Protein AF-A0A7L3SCR3-F1 (afdb_monomer_lite)

InterPro domains:
  IPR000725 Olfactory receptor [PF13853] (1-107)
  IPR000725 Olfactory receptor [PR00245] (6-18)
  IPR000725 Olfactory receptor [PR00245] (53-69)
  IPR017452 GPCR, rhodopsin-like, 7TM [PS50262] (1-108)
  IPR050516 Olfactory G-protein coupled receptor [PTHR26452] (1-108)

Sequence (108 aa):
VAICKPLHYGTLLGSRACVHMAAAAWGSGFLTALLHTANTFSLPLCQGNAIYQFFCEIPQILKLSCSHSYLREVGLLVLSIYLVFGCFVFIVVSYVQIFRAVLRIPSE

Structure (mmCIF, N/CA/C/O backbone):
data_AF-A0A7L3SCR3-F1
#
_entry.id   AF-A0A7L3SCR3-F1
#
loop_
_atom_site.group_PDB
_atom_site.id
_atom_site.type_symbol
_atom_site.label_atom_id
_atom_site.label_alt_id
_atom_site.label_comp_id
_atom_site.label_asym_id
_atom_site.label_entity_id
_atom_site.label_seq_id
_atom_site.pdbx_PDB_ins_code
_atom_site.Cartn_x
_atom_site.Cartn_y
_atom_site.Cartn_z
_atom_site.occupancy
_atom_site.B_iso_or_equiv
_atom_site.auth_seq_id
_atom_site.auth_comp_id
_atom_site.auth_asym_id
_atom_site.auth_atom_id
_atom_site.pdbx_PDB_model_num
ATOM 1 N N . VAL A 1 1 ? -8.451 -2.298 14.568 1.00 72.44 1 VAL A N 1
ATOM 2 C CA . VAL A 1 1 ? -7.989 -3.091 15.741 1.00 72.44 1 VAL A CA 1
ATOM 3 C C . VAL A 1 1 ? -8.248 -2.369 17.059 1.00 72.44 1 VAL A C 1
ATOM 5 O O . VAL A 1 1 ? -8.976 -2.934 17.861 1.00 72.44 1 VAL A O 1
ATOM 8 N N . ALA A 1 2 ? -7.748 -1.140 17.261 1.00 73.31 2 ALA A N 1
ATOM 9 C CA . ALA A 1 2 ? -7.943 -0.373 18.505 1.00 73.31 2 ALA A CA 1
ATOM 10 C C . ALA A 1 2 ? -9.409 -0.282 18.962 1.00 73.31 2 ALA A C 1
ATOM 12 O O . ALA A 1 2 ? -9.727 -0.634 20.090 1.00 73.31 2 ALA A O 1
ATOM 13 N N . ILE A 1 3 ? -10.306 0.112 18.054 1.00 68.12 3 ILE A N 1
ATOM 14 C CA . ILE A 1 3 ? -11.730 0.312 18.364 1.00 68.12 3 ILE A CA 1
ATOM 15 C C . ILE A 1 3 ? -12.489 -1.023 18.437 1.00 68.12 3 ILE A C 1
ATOM 17 O O . ILE A 1 3 ? -13.323 -1.223 19.310 1.00 68.12 3 ILE A O 1
ATOM 21 N N . CYS A 1 4 ? -12.179 -1.974 17.549 1.00 66.19 4 CYS A N 1
ATOM 22 C CA . CYS A 1 4 ? -12.914 -3.242 17.475 1.00 66.19 4 CYS A CA 1
ATOM 23 C C . CYS A 1 4 ? -12.568 -4.233 18.604 1.00 66.19 4 CYS A C 1
ATOM 25 O O . CYS A 1 4 ? -13.374 -5.115 18.889 1.00 66.19 4 CYS A O 1
ATOM 27 N N . LYS A 1 5 ? -11.364 -4.149 19.199 1.00 67.69 5 LYS A N 1
ATOM 28 C CA . LYS A 1 5 ? -10.895 -5.024 20.294 1.00 67.69 5 LYS A CA 1
ATOM 29 C C . LYS A 1 5 ? -9.976 -4.269 21.278 1.00 67.69 5 LYS A C 1
ATOM 31 O O . LYS A 1 5 ? -8.780 -4.565 21.328 1.00 67.69 5 LYS A O 1
ATOM 36 N N . PRO A 1 6 ? -10.506 -3.335 22.086 1.00 64.25 6 PRO A N 1
ATOM 37 C CA . PRO A 1 6 ? -9.697 -2.475 22.955 1.00 64.25 6 PRO A CA 1
ATOM 38 C C . PRO A 1 6 ? -8.896 -3.254 24.012 1.00 64.25 6 PRO A C 1
ATOM 40 O O . PRO A 1 6 ? -7.708 -2.995 24.174 1.00 64.25 6 PRO A O 1
ATOM 43 N N . LEU A 1 7 ? -9.478 -4.282 24.653 1.00 62.88 7 LEU A N 1
ATOM 44 C CA . LEU A 1 7 ? -8.775 -5.088 25.673 1.00 62.88 7 LEU A CA 1
ATOM 45 C C . LEU A 1 7 ? -7.575 -5.885 25.133 1.00 62.88 7 LEU A C 1
ATOM 47 O O . LEU A 1 7 ? -6.651 -6.188 25.877 1.00 62.88 7 LEU A O 1
ATOM 51 N N . HIS A 1 8 ? -7.599 -6.260 23.855 1.00 69.94 8 HIS A N 1
ATOM 52 C CA . HIS A 1 8 ? -6.539 -7.048 23.214 1.00 69.94 8 HIS A CA 1
ATOM 53 C C . HIS A 1 8 ? -5.659 -6.193 22.292 1.00 69.94 8 HIS A C 1
ATOM 55 O O . HIS A 1 8 ? -4.806 -6.713 21.577 1.00 69.94 8 HIS A O 1
ATOM 61 N N . TYR A 1 9 ? -5.848 -4.873 22.285 1.00 65.12 9 TYR A N 1
ATOM 62 C CA . TYR A 1 9 ? -5.076 -3.973 21.439 1.00 65.12 9 TYR A CA 1
ATOM 63 C C . TYR A 1 9 ? -3.582 -4.023 21.769 1.00 65.12 9 TYR A C 1
ATOM 65 O O . TYR A 1 9 ? -2.771 -4.107 20.855 1.00 65.12 9 TYR A O 1
ATOM 73 N N . GLY A 1 10 ? -3.222 -4.057 23.057 1.00 61.59 10 GLY A N 1
ATOM 74 C CA . GLY A 1 10 ? -1.822 -4.136 23.490 1.00 61.59 10 GLY A CA 1
ATOM 75 C C . GLY A 1 10 ? -1.125 -5.449 23.116 1.00 61.59 10 GLY A C 1
ATOM 76 O O . GLY A 1 10 ? 0.083 -5.460 22.904 1.00 61.59 10 GLY A O 1
ATOM 77 N N . THR A 1 11 ? -1.874 -6.548 22.981 1.00 66.50 11 THR A N 1
ATOM 78 C CA . THR A 1 11 ? -1.336 -7.853 22.568 1.00 66.50 11 THR A CA 1
ATOM 79 C C . THR A 1 11 ? -1.335 -8.043 21.050 1.00 66.50 11 THR A C 1
ATOM 81 O O . THR A 1 11 ? -0.399 -8.639 20.523 1.00 66.50 11 THR A O 1
ATOM 84 N N . LEU A 1 12 ? -2.327 -7.509 20.323 1.00 63.31 12 LEU A N 1
ATOM 85 C CA . LEU A 1 12 ? -2.357 -7.545 18.852 1.00 63.31 12 LEU A CA 1
ATOM 86 C C . LEU A 1 12 ? -1.448 -6.497 18.199 1.00 63.31 12 LEU A C 1
ATOM 88 O O . LEU A 1 12 ? -0.856 -6.773 17.158 1.00 63.31 12 LEU A O 1
ATOM 92 N N . LEU A 1 13 ? -1.342 -5.302 18.780 1.00 64.81 13 LEU A N 1
ATOM 93 C CA . LEU A 1 13 ? -0.515 -4.209 18.274 1.00 64.81 13 LEU A CA 1
ATOM 94 C C . LEU A 1 13 ? 0.801 -4.106 19.055 1.00 64.81 13 LEU A C 1
ATOM 96 O O . LEU A 1 13 ? 1.155 -3.066 19.604 1.00 64.81 13 LEU A O 1
ATOM 100 N N . GLY A 1 14 ? 1.533 -5.218 19.111 1.00 77.25 14 GLY A N 1
ATOM 101 C CA . GLY A 1 14 ? 2.875 -5.240 19.685 1.00 77.25 14 GLY A CA 1
ATOM 102 C C . GLY A 1 14 ? 3.903 -4.512 18.807 1.00 77.25 14 GLY A C 1
ATOM 103 O O . GLY A 1 14 ? 3.712 -4.349 17.600 1.00 77.25 14 GLY A O 1
ATOM 104 N N . SER A 1 15 ? 5.049 -4.150 19.395 1.00 73.94 15 SER A N 1
ATOM 105 C CA . SER A 1 15 ? 6.170 -3.490 18.696 1.00 73.94 15 SER A CA 1
ATOM 106 C C . SER A 1 15 ? 6.574 -4.209 17.396 1.00 73.94 15 SER A C 1
ATOM 108 O O . SER A 1 15 ? 6.746 -3.571 16.360 1.00 73.94 15 SER A O 1
ATOM 110 N N . ARG A 1 16 ? 6.592 -5.552 17.391 1.00 77.75 16 ARG A N 1
ATOM 111 C CA . ARG A 1 16 ? 6.876 -6.343 16.177 1.00 77.75 16 ARG A CA 1
ATOM 112 C C . ARG A 1 16 ? 5.853 -6.127 15.066 1.00 77.75 16 ARG A C 1
ATOM 114 O O . ARG A 1 16 ? 6.248 -5.970 13.919 1.00 77.75 16 ARG A O 1
ATOM 121 N N . ALA A 1 17 ? 4.558 -6.097 15.385 1.00 77.12 17 ALA A N 1
ATOM 122 C CA . ALA A 1 17 ? 3.518 -5.862 14.385 1.00 77.12 17 ALA A CA 1
ATOM 123 C C . ALA A 1 17 ? 3.666 -4.467 13.756 1.00 77.12 17 ALA A C 1
ATOM 125 O O . ALA A 1 17 ? 3.538 -4.324 12.543 1.00 77.12 17 ALA A O 1
ATOM 126 N N . CYS A 1 18 ? 4.018 -3.459 14.562 1.00 78.12 18 CYS A N 1
ATOM 127 C CA . CYS A 1 18 ? 4.301 -2.106 14.081 1.00 78.12 18 CYS A CA 1
ATOM 128 C C . CYS A 1 18 ? 5.509 -2.076 13.129 1.00 78.12 18 CYS A C 1
ATOM 130 O O . CYS A 1 18 ? 5.410 -1.547 12.023 1.00 78.12 18 CYS A O 1
ATOM 132 N N . VAL A 1 19 ? 6.614 -2.727 13.510 1.00 84.06 19 VAL A N 1
ATOM 133 C CA . VAL A 1 19 ? 7.816 -2.838 12.667 1.00 84.06 19 VAL A CA 1
ATOM 134 C C . VAL A 1 19 ? 7.517 -3.571 11.359 1.00 84.06 19 VAL A C 1
ATOM 136 O O . VAL A 1 19 ? 7.945 -3.116 10.305 1.00 84.06 19 VAL A O 1
ATOM 139 N N . HIS A 1 20 ? 6.744 -4.660 11.389 1.00 79.19 20 HIS A N 1
ATOM 140 C CA . HIS A 1 20 ? 6.363 -5.384 10.173 1.00 79.19 20 HIS A CA 1
ATOM 141 C C . HIS A 1 20 ? 5.492 -4.543 9.234 1.00 79.19 20 HIS A C 1
ATOM 143 O O . HIS A 1 20 ? 5.738 -4.534 8.030 1.00 79.19 20 HIS A O 1
ATOM 149 N N . MET A 1 21 ? 4.509 -3.811 9.766 1.00 81.69 21 MET A N 1
ATOM 150 C CA . MET A 1 21 ? 3.675 -2.917 8.957 1.00 81.69 21 MET A CA 1
ATOM 151 C C . MET A 1 21 ? 4.495 -1.774 8.352 1.00 81.69 21 MET A C 1
ATOM 153 O O . MET A 1 21 ? 4.347 -1.479 7.168 1.00 81.69 21 MET A O 1
ATOM 157 N N . ALA A 1 22 ? 5.395 -1.173 9.135 1.00 85.38 22 ALA A N 1
ATOM 158 C CA . ALA A 1 22 ? 6.304 -0.144 8.645 1.00 85.38 22 ALA A CA 1
ATOM 159 C C . ALA A 1 22 ? 7.225 -0.702 7.550 1.00 85.38 22 ALA A C 1
ATOM 161 O O . ALA A 1 22 ? 7.309 -0.123 6.472 1.00 85.38 22 ALA A O 1
ATOM 162 N N . ALA A 1 23 ? 7.846 -1.862 7.771 1.00 88.00 23 ALA A N 1
ATOM 163 C CA . ALA A 1 23 ? 8.703 -2.506 6.781 1.00 88.00 23 ALA A CA 1
ATOM 164 C C . ALA A 1 23 ? 7.948 -2.827 5.479 1.00 88.00 23 ALA A C 1
ATOM 166 O O . ALA A 1 23 ? 8.478 -2.592 4.396 1.00 88.00 23 ALA A O 1
ATOM 167 N N . ALA A 1 24 ? 6.701 -3.301 5.563 1.00 83.06 24 ALA A N 1
ATOM 168 C CA . ALA A 1 24 ? 5.869 -3.558 4.389 1.00 83.06 24 ALA A CA 1
ATOM 169 C C . ALA A 1 24 ? 5.521 -2.266 3.624 1.00 83.06 24 ALA A C 1
ATOM 171 O O . ALA A 1 24 ? 5.604 -2.236 2.394 1.00 83.06 24 ALA A O 1
ATOM 172 N N . ALA A 1 25 ? 5.179 -1.184 4.332 1.00 85.81 25 ALA A N 1
ATOM 173 C CA . ALA A 1 25 ? 4.883 0.115 3.726 1.00 85.81 25 ALA A CA 1
ATOM 174 C C . ALA A 1 25 ? 6.118 0.727 3.044 1.00 85.81 25 ALA A C 1
ATOM 176 O O . ALA A 1 25 ? 6.057 1.157 1.893 1.00 85.81 25 ALA A O 1
ATOM 177 N N . TRP A 1 26 ? 7.266 0.702 3.722 1.00 91.12 26 TRP A N 1
ATOM 178 C CA . TRP A 1 26 ? 8.526 1.193 3.168 1.00 91.12 26 TRP A CA 1
ATOM 179 C C . TRP A 1 26 ? 9.004 0.340 1.989 1.00 91.12 26 TRP A C 1
ATOM 181 O O . TRP A 1 26 ? 9.388 0.884 0.957 1.00 91.12 26 TRP A O 1
ATOM 191 N N . GLY A 1 27 ? 8.931 -0.989 2.107 1.00 87.38 27 GLY A N 1
ATOM 192 C CA . GLY A 1 27 ? 9.337 -1.915 1.050 1.00 87.38 27 GLY A CA 1
ATOM 193 C C . GLY A 1 27 ? 8.487 -1.781 -0.215 1.00 87.38 27 GLY A C 1
ATOM 194 O O . GLY A 1 27 ? 9.032 -1.725 -1.316 1.00 87.38 27 GLY A O 1
ATOM 195 N N . SER A 1 28 ? 7.164 -1.663 -0.071 1.00 82.81 28 SER A N 1
ATOM 196 C CA . SER A 1 28 ? 6.257 -1.452 -1.210 1.00 82.81 28 SER A CA 1
ATOM 197 C C . SER A 1 28 ? 6.474 -0.096 -1.891 1.00 82.81 28 SER A C 1
ATOM 199 O O . SER A 1 28 ? 6.517 -0.033 -3.123 1.00 82.81 28 SER A O 1
ATOM 201 N N . GLY A 1 29 ? 6.693 0.973 -1.119 1.00 84.38 29 GLY A N 1
ATOM 202 C CA . GLY A 1 29 ? 7.031 2.295 -1.655 1.00 84.38 29 GLY A CA 1
ATOM 203 C C . GLY A 1 29 ? 8.368 2.304 -2.401 1.00 84.38 29 GLY A C 1
ATOM 204 O O . GLY A 1 29 ? 8.440 2.777 -3.536 1.00 84.38 29 GLY A O 1
ATOM 205 N N . PHE A 1 30 ? 9.407 1.713 -1.807 1.00 85.50 30 PHE A N 1
ATOM 206 C CA . PHE A 1 30 ? 10.724 1.594 -2.431 1.00 85.50 30 PHE A CA 1
ATOM 207 C C . PHE A 1 30 ? 10.665 0.798 -3.737 1.00 85.50 30 PHE A C 1
ATOM 209 O O . PHE A 1 30 ? 11.170 1.263 -4.756 1.00 85.50 30 PHE A O 1
ATOM 216 N N . LEU A 1 31 ? 9.992 -0.359 -3.737 1.00 81.19 31 LEU A N 1
ATOM 217 C CA . LEU A 1 31 ? 9.828 -1.179 -4.937 1.00 81.19 31 LEU A CA 1
ATOM 218 C C . LEU A 1 31 ? 9.109 -0.406 -6.049 1.00 81.19 31 LEU A C 1
ATOM 220 O O . LEU A 1 31 ? 9.557 -0.428 -7.192 1.00 81.19 31 LEU A O 1
ATOM 224 N N . THR A 1 32 ? 8.042 0.322 -5.710 1.00 82.50 32 THR A N 1
ATOM 225 C CA . THR A 1 32 ? 7.290 1.149 -6.667 1.00 82.50 32 THR A CA 1
ATOM 226 C C . THR A 1 32 ? 8.166 2.251 -7.267 1.00 82.50 32 THR A C 1
ATOM 228 O O . THR A 1 32 ? 8.189 2.427 -8.486 1.00 82.50 32 THR A O 1
ATOM 231 N N . ALA A 1 33 ? 8.944 2.954 -6.440 1.00 83.12 33 ALA A N 1
ATOM 232 C CA . ALA A 1 33 ? 9.855 4.003 -6.895 1.00 83.12 33 ALA A CA 1
ATOM 233 C C . ALA A 1 33 ? 10.973 3.454 -7.794 1.00 83.12 33 ALA A C 1
ATOM 235 O O . ALA A 1 33 ? 11.287 4.044 -8.829 1.00 83.12 33 ALA A O 1
ATOM 236 N N . LEU A 1 34 ? 11.551 2.307 -7.431 1.00 80.50 34 LEU A N 1
ATOM 237 C CA . LEU A 1 34 ? 12.624 1.659 -8.184 1.00 80.50 34 LEU A CA 1
ATOM 238 C C . LEU A 1 34 ? 12.113 1.163 -9.538 1.00 80.50 34 LEU A C 1
ATOM 240 O O . LEU A 1 34 ? 12.744 1.396 -10.569 1.00 80.50 34 LEU A O 1
ATOM 244 N N . LEU A 1 35 ? 10.922 0.563 -9.547 1.00 76.94 35 LEU A N 1
ATOM 245 C CA . LEU A 1 35 ? 10.231 0.142 -10.756 1.00 76.94 35 LEU A CA 1
ATOM 246 C C . LEU A 1 35 ? 9.946 1.316 -11.699 1.00 76.94 35 LEU A C 1
ATOM 248 O O . LEU A 1 35 ? 10.250 1.199 -12.890 1.00 76.94 35 LEU A O 1
ATOM 252 N N . HIS A 1 36 ? 9.415 2.428 -11.175 1.00 76.88 36 HIS A N 1
ATOM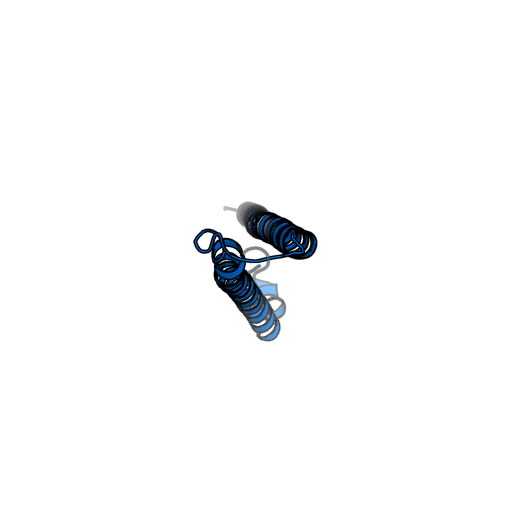 253 C CA . HIS A 1 36 ? 9.116 3.635 -11.948 1.00 76.88 36 HIS A CA 1
ATOM 254 C C . HIS A 1 36 ? 10.395 4.280 -12.496 1.00 76.88 36 HIS A C 1
ATOM 256 O O . HIS A 1 36 ? 10.499 4.519 -13.694 1.00 76.88 36 HIS A O 1
ATOM 262 N N . THR A 1 37 ? 11.409 4.466 -11.647 1.00 76.25 37 THR A N 1
ATOM 263 C CA . THR A 1 37 ? 12.710 5.041 -12.023 1.00 76.25 37 THR A CA 1
ATOM 264 C C . THR A 1 37 ? 13.377 4.209 -13.110 1.00 76.25 37 THR A C 1
ATOM 266 O O . THR A 1 37 ? 13.705 4.722 -14.176 1.00 76.25 37 THR A O 1
ATOM 269 N N . ALA A 1 38 ? 13.507 2.898 -12.904 1.00 74.44 38 ALA A N 1
ATOM 270 C CA . ALA A 1 38 ? 14.110 2.037 -13.907 1.00 74.44 38 ALA A CA 1
ATOM 271 C C . ALA A 1 38 ? 13.275 1.978 -15.201 1.00 74.44 38 ALA A C 1
ATOM 273 O O . ALA A 1 38 ? 13.847 1.701 -16.250 1.00 74.44 38 ALA A O 1
ATOM 274 N N . ASN A 1 39 ? 11.962 2.241 -15.169 1.00 67.62 39 ASN A N 1
ATOM 275 C CA . ASN A 1 39 ? 11.143 2.329 -16.381 1.00 67.62 39 ASN A CA 1
ATOM 276 C C . ASN A 1 39 ? 11.436 3.633 -17.137 1.00 67.62 39 ASN A C 1
ATOM 278 O O . ASN A 1 39 ? 11.740 3.598 -18.326 1.00 67.62 39 ASN A O 1
ATOM 282 N N . THR A 1 40 ? 11.459 4.764 -16.426 1.00 69.50 40 THR A N 1
ATOM 283 C CA . THR A 1 40 ? 11.805 6.084 -16.971 1.00 69.50 40 THR A CA 1
ATOM 284 C C . THR A 1 40 ? 13.221 6.138 -17.534 1.00 69.50 40 THR A C 1
ATOM 286 O O . THR A 1 40 ? 13.420 6.812 -18.530 1.00 69.50 40 THR A O 1
ATOM 289 N N . PHE A 1 41 ? 14.194 5.427 -16.956 1.00 66.38 41 PHE A N 1
ATOM 290 C CA . PHE A 1 41 ? 15.550 5.339 -17.514 1.00 66.38 41 PHE A CA 1
ATOM 291 C C . PHE A 1 41 ? 15.676 4.317 -18.656 1.00 66.38 41 PHE A C 1
ATOM 293 O O . PHE A 1 41 ? 16.556 4.471 -19.493 1.00 66.38 41 PHE A O 1
ATOM 300 N N . SER A 1 42 ? 14.796 3.310 -18.745 1.00 63.19 42 SER A N 1
ATOM 301 C CA . SER A 1 42 ? 14.809 2.325 -19.847 1.00 63.19 42 SER A CA 1
ATOM 302 C C . SER A 1 42 ? 14.087 2.822 -21.112 1.00 63.19 42 SER A C 1
ATOM 304 O O . SER A 1 42 ? 14.494 2.488 -22.223 1.00 63.19 42 SER A O 1
ATOM 306 N N . LEU A 1 43 ? 13.040 3.643 -20.967 1.00 58.75 43 LEU A N 1
ATOM 307 C CA . LEU A 1 43 ? 12.308 4.280 -22.075 1.00 58.75 43 LEU A CA 1
ATOM 308 C C . LEU A 1 43 ? 13.171 5.155 -23.021 1.00 58.75 43 LEU A C 1
ATOM 310 O O . LEU A 1 43 ? 13.034 4.998 -24.237 1.00 58.75 43 LEU A O 1
ATOM 314 N N . PRO A 1 44 ? 14.070 6.043 -22.545 1.00 56.00 44 PRO A N 1
ATOM 315 C CA . PRO A 1 44 ? 14.897 6.885 -23.407 1.00 56.00 44 PRO A CA 1
ATOM 316 C C . PRO A 1 44 ? 15.913 6.078 -24.219 1.00 56.00 44 PRO A C 1
ATOM 318 O O . PRO A 1 44 ? 16.281 6.516 -25.304 1.00 56.00 44 PRO A O 1
ATOM 321 N N . LEU A 1 45 ? 16.305 4.872 -23.777 1.00 55.00 45 LEU A N 1
ATOM 322 C CA . LEU A 1 45 ? 17.103 3.964 -24.613 1.00 55.00 45 LEU A CA 1
ATOM 323 C C . LEU A 1 45 ? 16.309 3.424 -25.817 1.00 55.00 45 LEU A C 1
ATOM 325 O O . LEU A 1 45 ? 16.906 3.140 -26.850 1.00 55.00 45 LEU A O 1
ATOM 329 N N . CYS A 1 46 ? 14.978 3.309 -25.721 1.00 56.50 46 CYS A N 1
ATOM 330 C CA . CYS A 1 46 ? 14.128 2.888 -26.844 1.00 56.50 46 CYS A CA 1
ATOM 331 C C . CYS A 1 46 ? 13.748 4.056 -27.774 1.00 56.50 46 CYS A C 1
ATOM 333 O O . CYS A 1 46 ? 13.631 3.856 -28.980 1.00 56.50 46 CYS A O 1
ATOM 335 N N . GLN A 1 47 ? 13.582 5.275 -27.242 1.00 53.09 47 GLN A N 1
ATOM 336 C CA . GLN A 1 47 ? 13.326 6.484 -28.044 1.00 53.09 47 GLN A CA 1
ATOM 337 C C . GLN A 1 47 ? 14.596 7.144 -28.615 1.00 53.09 47 GLN A C 1
ATOM 339 O O . GLN A 1 47 ? 14.499 7.963 -29.528 1.00 53.09 47 GLN A O 1
ATOM 344 N N . GLY A 1 48 ? 15.784 6.769 -28.135 1.00 49.53 48 GLY A N 1
ATOM 345 C CA . GLY A 1 48 ? 17.070 7.355 -28.527 1.00 49.53 48 GLY A CA 1
ATOM 346 C C . GLY A 1 48 ? 17.546 7.078 -29.959 1.00 49.53 48 GLY A C 1
ATOM 347 O O . GLY A 1 48 ? 18.560 7.639 -30.354 1.00 49.53 48 GLY A O 1
ATOM 348 N N . ASN A 1 49 ? 16.830 6.279 -30.761 1.00 48.41 49 ASN A N 1
ATOM 349 C CA . ASN A 1 49 ? 17.250 5.922 -32.126 1.00 48.41 49 ASN A CA 1
ATOM 350 C C . ASN A 1 49 ? 16.347 6.455 -33.255 1.00 48.41 49 ASN A C 1
ATOM 352 O O . ASN A 1 49 ? 16.480 6.026 -34.397 1.00 48.41 49 ASN A O 1
ATOM 356 N N . ALA A 1 50 ? 15.463 7.422 -32.985 1.00 49.94 50 ALA A N 1
ATOM 357 C CA . ALA A 1 50 ? 14.654 8.058 -34.035 1.00 49.94 50 ALA A CA 1
ATOM 358 C C . ALA A 1 50 ? 15.335 9.266 -34.722 1.00 49.94 50 ALA A C 1
ATOM 360 O O . ALA A 1 50 ? 14.727 9.876 -35.598 1.00 49.94 50 ALA A O 1
ATOM 361 N N . ILE A 1 51 ? 16.577 9.621 -34.350 1.00 51.34 51 ILE A N 1
ATOM 362 C CA . ILE A 1 51 ? 17.303 10.784 -34.913 1.00 51.34 51 ILE A CA 1
ATOM 363 C C . ILE A 1 51 ? 18.580 10.415 -35.696 1.00 51.34 51 ILE A C 1
ATOM 365 O O . ILE A 1 51 ? 19.196 11.291 -36.289 1.00 51.34 51 ILE A O 1
ATOM 369 N N . TYR A 1 52 ? 18.956 9.138 -35.831 1.00 42.81 52 TYR A N 1
ATOM 370 C CA . TYR A 1 52 ? 20.029 8.754 -36.763 1.00 42.81 52 TYR A CA 1
ATOM 371 C C . TYR A 1 52 ? 19.587 7.637 -37.702 1.00 42.81 52 TYR A C 1
ATOM 373 O O . TYR A 1 52 ? 19.759 6.447 -37.475 1.00 42.81 52 TYR A O 1
ATOM 381 N N . GLN A 1 53 ? 19.024 8.102 -38.808 1.00 47.16 53 GLN A N 1
ATOM 382 C CA . GLN A 1 53 ? 18.693 7.425 -40.055 1.00 47.16 53 GLN A CA 1
ATOM 383 C C . GLN A 1 53 ? 19.916 6.805 -40.775 1.00 47.16 53 GLN A C 1
ATOM 385 O O . GLN A 1 53 ? 19.978 6.806 -41.999 1.00 47.16 53 GLN A O 1
ATOM 390 N N . PHE A 1 54 ? 20.919 6.293 -40.063 1.00 45.25 54 PHE A N 1
ATOM 391 C CA . PHE A 1 54 ? 22.167 5.852 -40.680 1.00 45.25 54 PHE A CA 1
ATOM 392 C C . PHE A 1 54 ? 22.693 4.583 -40.004 1.00 45.25 54 PHE A C 1
ATOM 394 O O . PHE A 1 54 ? 23.089 4.624 -38.847 1.00 45.25 54 PHE A O 1
ATOM 401 N N . PHE A 1 55 ? 22.763 3.506 -40.797 1.00 39.34 55 PHE A N 1
ATOM 402 C CA . PHE A 1 55 ? 23.422 2.216 -40.531 1.00 39.34 55 PHE A CA 1
ATOM 403 C C . PHE A 1 55 ? 22.704 1.290 -39.543 1.00 39.34 55 PHE A C 1
ATOM 405 O O . PHE A 1 55 ? 22.280 1.703 -38.479 1.00 39.34 55 PHE A O 1
ATOM 412 N N . CYS A 1 56 ? 22.593 -0.018 -39.728 1.00 41.16 56 CYS A N 1
ATOM 413 C CA . CYS A 1 56 ? 22.803 -1.001 -40.793 1.00 41.16 56 CYS A CA 1
ATOM 414 C C . CYS A 1 56 ? 22.372 -2.308 -40.089 1.00 41.16 56 CYS A C 1
ATOM 416 O O . CYS A 1 56 ? 22.737 -2.475 -38.934 1.00 41.16 56 CYS A O 1
ATOM 418 N N . GLU A 1 57 ? 21.597 -3.188 -40.727 1.00 46.00 57 GLU A N 1
ATOM 419 C CA . GLU A 1 57 ? 21.350 -4.584 -40.295 1.00 46.00 57 GLU A CA 1
ATOM 420 C C . GLU A 1 57 ? 20.860 -4.888 -38.844 1.00 46.00 57 GLU A C 1
ATOM 422 O O . GLU A 1 57 ? 21.534 -4.687 -37.843 1.00 46.00 57 GLU A O 1
ATOM 427 N N . ILE A 1 58 ? 19.706 -5.580 -38.773 1.00 51.16 58 ILE A N 1
ATOM 428 C CA . ILE A 1 58 ? 19.108 -6.317 -37.626 1.00 51.16 58 ILE A CA 1
ATOM 429 C C . ILE A 1 58 ? 18.105 -5.524 -36.737 1.00 51.16 58 ILE A C 1
ATOM 431 O O . ILE A 1 58 ? 18.411 -5.118 -35.617 1.00 51.16 58 ILE A O 1
ATOM 435 N N . PRO A 1 59 ? 16.824 -5.402 -37.158 1.00 51.72 59 PRO A N 1
ATOM 436 C CA . PRO A 1 59 ? 15.757 -4.737 -36.392 1.00 51.72 59 PRO A CA 1
ATOM 437 C C . PRO A 1 59 ? 14.986 -5.659 -35.419 1.00 51.72 59 PRO A C 1
ATOM 439 O O . PRO A 1 59 ? 14.026 -5.225 -34.779 1.00 51.72 59 PRO A O 1
ATOM 442 N N . GLN A 1 60 ? 15.338 -6.944 -35.312 1.00 49.81 60 GLN A N 1
ATOM 443 C CA . GLN A 1 60 ? 14.520 -7.927 -34.580 1.00 49.81 60 GLN A CA 1
ATOM 444 C C . GLN A 1 60 ? 14.694 -7.854 -33.053 1.00 49.81 60 GLN A C 1
ATOM 446 O O . GLN A 1 60 ? 13.732 -8.058 -32.315 1.00 49.81 60 GLN A O 1
ATOM 451 N N . ILE A 1 61 ? 15.885 -7.493 -32.569 1.00 51.28 61 ILE A N 1
ATOM 452 C CA . ILE A 1 61 ? 16.214 -7.511 -31.134 1.00 51.28 61 ILE A CA 1
ATOM 453 C C . ILE A 1 61 ? 15.621 -6.287 -30.408 1.00 51.28 61 ILE A C 1
ATOM 455 O O . ILE A 1 61 ? 15.123 -6.402 -29.291 1.00 51.28 61 ILE A O 1
ATOM 459 N N . LEU A 1 62 ? 15.570 -5.123 -31.072 1.00 50.59 62 LEU A N 1
ATOM 460 C CA . LEU A 1 62 ? 15.020 -3.883 -30.503 1.00 50.59 62 LEU A CA 1
ATOM 461 C C . LEU A 1 62 ? 13.487 -3.931 -30.349 1.00 50.59 62 LEU A C 1
ATOM 463 O O . LEU A 1 62 ? 12.951 -3.463 -29.346 1.00 50.59 62 LEU A O 1
ATOM 467 N N . LYS A 1 63 ? 12.773 -4.567 -31.294 1.00 51.72 63 LYS A N 1
ATOM 468 C CA . LYS A 1 63 ? 11.327 -4.837 -31.170 1.00 51.72 63 LYS A CA 1
ATOM 469 C C . LYS A 1 63 ? 11.011 -5.767 -29.994 1.00 51.72 63 LYS A C 1
ATOM 471 O O . LYS A 1 63 ? 10.012 -5.550 -29.311 1.00 51.72 63 LYS A O 1
ATOM 476 N N . LEU A 1 64 ? 11.861 -6.765 -29.741 1.00 53.31 64 LEU A N 1
ATOM 477 C CA . LEU A 1 64 ? 11.709 -7.680 -28.608 1.00 53.31 64 LEU A CA 1
ATOM 478 C C . LEU A 1 64 ? 11.879 -6.935 -27.272 1.00 53.31 64 LEU A C 1
ATOM 480 O O . LEU A 1 64 ? 11.025 -7.064 -26.392 1.00 53.31 64 LEU A O 1
ATOM 484 N N . SER A 1 65 ? 12.898 -6.070 -27.169 1.00 53.38 65 SER A N 1
ATOM 485 C CA . SER A 1 65 ? 13.121 -5.185 -26.013 1.00 53.38 65 SER A CA 1
ATOM 486 C C . SER A 1 65 ? 11.976 -4.189 -25.787 1.00 53.38 65 SER A C 1
ATOM 488 O O . SER A 1 65 ? 11.546 -4.011 -24.650 1.00 53.38 65 SER A O 1
ATOM 490 N N . CYS A 1 66 ? 11.405 -3.601 -26.845 1.00 61.06 66 CYS A N 1
ATOM 491 C CA . CYS A 1 66 ? 10.217 -2.743 -26.730 1.00 61.06 66 CYS A CA 1
ATOM 492 C C . CYS A 1 66 ? 8.963 -3.521 -26.289 1.00 61.06 66 CYS A C 1
ATOM 494 O O . CYS A 1 66 ? 8.159 -2.991 -25.524 1.00 61.06 66 CYS A O 1
ATOM 496 N N . SER A 1 67 ? 8.802 -4.783 -26.710 1.00 60.12 67 SER A N 1
ATOM 497 C CA . SER A 1 67 ? 7.704 -5.631 -26.221 1.00 60.12 67 SER A CA 1
ATOM 498 C C . SER A 1 67 ? 7.854 -5.966 -24.730 1.00 60.12 67 SER A C 1
ATOM 500 O O . SER A 1 67 ? 6.867 -5.954 -23.997 1.00 60.12 67 SER A O 1
ATOM 502 N N . HIS A 1 68 ? 9.087 -6.167 -24.247 1.00 63.94 68 HIS A N 1
ATOM 503 C CA . HIS A 1 68 ? 9.366 -6.331 -22.819 1.00 63.94 68 HIS A CA 1
ATOM 504 C C . HIS A 1 68 ? 9.067 -5.056 -22.019 1.00 63.94 68 HIS A C 1
ATOM 506 O O . HIS A 1 68 ? 8.533 -5.152 -20.914 1.00 63.94 68 HIS A O 1
ATOM 512 N N . SER A 1 69 ? 9.334 -3.872 -22.580 1.00 65.19 69 SER A N 1
ATOM 513 C CA . SER A 1 69 ? 8.933 -2.591 -21.983 1.00 65.19 69 SER A CA 1
ATOM 514 C C . SER A 1 69 ? 7.412 -2.444 -21.896 1.00 65.19 69 SER A C 1
ATOM 516 O O . SER A 1 69 ? 6.911 -2.043 -20.852 1.00 65.19 69 SER A O 1
ATOM 518 N N . TYR A 1 70 ? 6.668 -2.845 -22.933 1.00 67.19 70 TYR A N 1
ATOM 519 C CA . TYR A 1 70 ? 5.201 -2.847 -22.905 1.00 67.19 70 TYR A CA 1
ATOM 520 C C . TYR A 1 70 ? 4.642 -3.805 -21.841 1.00 67.19 70 TYR A C 1
ATOM 522 O O . TYR A 1 70 ? 3.791 -3.418 -21.043 1.00 67.19 70 TYR A O 1
ATOM 530 N N . LEU A 1 71 ? 5.164 -5.036 -21.761 1.00 69.44 71 LEU A N 1
ATOM 531 C CA . LEU A 1 71 ? 4.786 -5.987 -20.707 1.00 69.44 71 LEU A CA 1
ATOM 532 C C . LEU A 1 71 ? 5.093 -5.443 -19.306 1.00 69.44 71 LEU A C 1
ATOM 534 O O . LEU A 1 71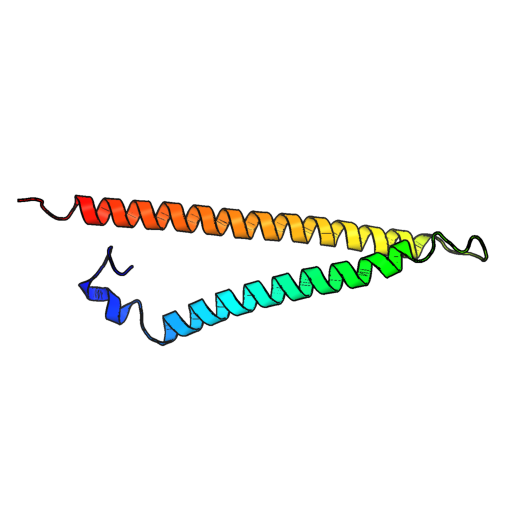 ? 4.314 -5.648 -18.375 1.00 69.44 71 LEU A O 1
ATOM 538 N N . ARG A 1 72 ? 6.208 -4.722 -19.154 1.00 70.44 72 ARG A N 1
ATOM 539 C CA . ARG A 1 72 ? 6.587 -4.067 -17.902 1.00 70.44 72 ARG A CA 1
ATOM 540 C C . ARG A 1 72 ? 5.649 -2.911 -17.553 1.00 70.44 72 ARG A C 1
ATOM 542 O O . ARG A 1 72 ? 5.224 -2.831 -16.408 1.00 70.44 72 ARG A O 1
ATOM 549 N N . GLU A 1 73 ? 5.302 -2.052 -18.506 1.00 71.81 73 GLU A N 1
ATOM 550 C CA . GLU A 1 73 ? 4.369 -0.934 -18.312 1.00 71.81 73 GLU A CA 1
ATOM 551 C C . GLU A 1 73 ? 2.964 -1.424 -17.930 1.00 71.81 73 GLU A C 1
ATOM 553 O O . GLU A 1 73 ? 2.397 -0.970 -16.934 1.00 71.81 73 GLU A O 1
ATOM 558 N N . VAL A 1 74 ? 2.450 -2.435 -18.641 1.00 77.31 74 VAL A N 1
ATOM 559 C CA . VAL A 1 74 ? 1.198 -3.118 -18.283 1.00 77.31 74 VAL A CA 1
ATOM 560 C C . VAL A 1 74 ? 1.309 -3.749 -16.891 1.00 77.31 74 VAL A C 1
ATOM 562 O O . VAL A 1 74 ? 0.392 -3.616 -16.083 1.00 77.31 74 VAL A O 1
ATOM 565 N N . GLY A 1 75 ? 2.449 -4.364 -16.561 1.00 80.50 75 GLY A N 1
ATOM 566 C CA . GLY A 1 75 ? 2.722 -4.896 -15.225 1.00 80.50 75 GLY A CA 1
ATOM 567 C C . GLY A 1 75 ? 2.660 -3.835 -14.119 1.00 80.50 75 GLY A C 1
ATOM 568 O O . GLY A 1 75 ? 2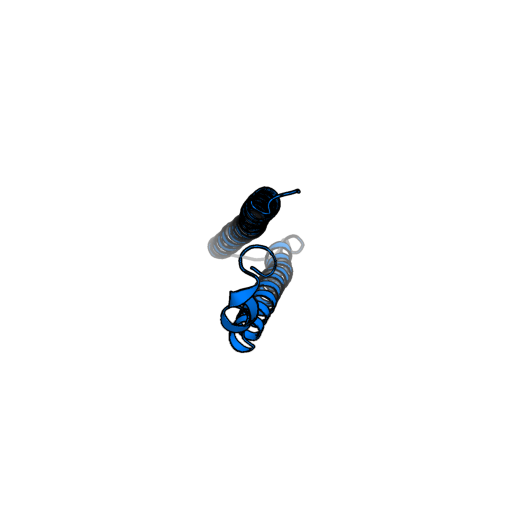.081 -4.091 -13.064 1.00 80.50 75 GLY A O 1
ATOM 569 N N . LEU A 1 76 ? 3.190 -2.630 -14.358 1.00 78.38 76 LEU A N 1
ATOM 570 C CA . LEU A 1 76 ? 3.122 -1.514 -13.405 1.00 78.38 76 LEU A CA 1
ATOM 571 C C . LEU A 1 76 ? 1.703 -0.983 -13.228 1.00 78.38 76 LEU A C 1
ATOM 573 O O . LEU A 1 76 ? 1.305 -0.693 -12.098 1.00 78.38 76 LEU A O 1
ATOM 577 N N . LEU A 1 77 ? 0.933 -0.883 -14.312 1.00 81.38 77 LEU A N 1
ATOM 578 C CA . LEU A 1 77 ? -0.478 -0.503 -14.255 1.00 81.38 77 LEU A CA 1
ATOM 579 C C . LEU A 1 77 ? -1.285 -1.515 -13.440 1.00 81.38 77 LEU A C 1
ATOM 581 O O . LEU A 1 77 ? -2.008 -1.126 -12.525 1.00 81.38 77 LEU A O 1
ATOM 585 N N . VAL A 1 78 ? -1.109 -2.810 -13.713 1.00 84.38 78 VAL A N 1
ATOM 586 C CA . VAL A 1 78 ? -1.788 -3.886 -12.979 1.00 84.38 78 VAL A CA 1
ATOM 587 C C . VAL A 1 78 ? -1.392 -3.878 -11.501 1.00 84.38 78 VAL A C 1
ATOM 589 O O . VAL A 1 78 ? -2.272 -3.931 -10.643 1.00 84.38 78 VAL A O 1
ATOM 592 N N . LEU A 1 79 ? -0.098 -3.747 -11.184 1.00 84.00 79 LEU A N 1
ATOM 593 C CA . LEU A 1 79 ? 0.381 -3.659 -9.801 1.00 84.00 79 LEU A CA 1
ATOM 594 C C . LEU A 1 79 ? -0.209 -2.441 -9.078 1.00 84.00 79 LEU A C 1
ATOM 596 O O . LEU A 1 79 ? -0.676 -2.566 -7.949 1.00 84.00 79 LEU A O 1
ATOM 600 N N . SER A 1 80 ? -0.233 -1.280 -9.732 1.00 82.31 80 SER A N 1
ATOM 601 C CA . SER A 1 80 ? -0.781 -0.045 -9.162 1.00 82.31 80 SER A CA 1
ATOM 602 C C . SER A 1 80 ? -2.282 -0.163 -8.896 1.00 82.31 80 SER A C 1
ATOM 604 O O . SER A 1 80 ? -2.739 0.167 -7.803 1.00 82.31 80 SER A O 1
ATOM 606 N N . ILE A 1 81 ? -3.046 -0.695 -9.857 1.00 87.56 81 ILE A N 1
ATOM 607 C CA . ILE A 1 81 ? -4.484 -0.952 -9.696 1.00 87.56 81 ILE A CA 1
ATOM 608 C C . ILE A 1 81 ? -4.718 -1.926 -8.541 1.00 87.56 81 ILE A C 1
ATOM 610 O O . ILE A 1 81 ? -5.579 -1.676 -7.701 1.00 87.56 81 ILE A O 1
ATOM 614 N N . TYR A 1 82 ? -3.934 -3.003 -8.460 1.00 86.38 82 TYR A N 1
ATOM 615 C CA . TYR A 1 82 ? -4.050 -3.987 -7.389 1.00 86.38 82 TYR A CA 1
ATOM 616 C C . TYR A 1 82 ? -3.756 -3.382 -6.011 1.00 86.38 82 TYR A C 1
ATOM 618 O O . TYR A 1 82 ? -4.503 -3.628 -5.065 1.00 86.38 82 TYR A O 1
ATOM 626 N N . LEU A 1 83 ? -2.716 -2.548 -5.893 1.00 84.50 83 LEU A N 1
ATOM 627 C CA . LEU A 1 83 ? -2.387 -1.849 -4.649 1.00 84.50 83 LEU A CA 1
ATOM 628 C C . LEU A 1 83 ? -3.507 -0.890 -4.229 1.00 84.50 83 LEU A C 1
ATOM 630 O O . LEU A 1 83 ? -3.947 -0.930 -3.081 1.00 84.50 83 LEU A O 1
ATOM 634 N N . VAL A 1 84 ? -4.012 -0.068 -5.154 1.00 85.38 84 VAL A N 1
ATOM 635 C CA . VAL A 1 84 ? -5.102 0.881 -4.876 1.00 85.38 84 VAL A CA 1
ATOM 636 C C . VAL A 1 84 ? -6.384 0.145 -4.491 1.00 85.38 84 VAL A C 1
ATOM 638 O O . VAL A 1 84 ? -7.014 0.483 -3.488 1.00 85.38 84 VAL A O 1
ATOM 641 N N . PHE A 1 85 ? -6.754 -0.887 -5.247 1.00 87.12 85 PHE A N 1
ATOM 642 C CA . PHE A 1 85 ? -7.939 -1.691 -4.971 1.00 87.12 85 PHE A CA 1
ATOM 643 C C . PHE A 1 85 ? -7.822 -2.431 -3.632 1.00 87.12 85 PHE A C 1
ATOM 645 O O . PHE A 1 85 ? -8.758 -2.415 -2.833 1.00 87.12 85 PHE A O 1
ATOM 652 N N . GLY A 1 86 ? -6.655 -3.011 -3.341 1.00 87.12 86 GLY A N 1
ATOM 653 C CA . GLY A 1 86 ? -6.365 -3.651 -2.060 1.00 87.12 86 GLY A CA 1
ATOM 654 C C . GLY A 1 86 ? -6.497 -2.680 -0.884 1.00 87.12 86 GLY A C 1
ATOM 655 O O . GLY A 1 86 ? -7.174 -2.995 0.097 1.00 87.12 86 GLY A O 1
ATOM 656 N N . CYS A 1 87 ? -5.934 -1.473 -1.006 1.00 87.75 87 CYS A N 1
ATOM 657 C CA . CYS A 1 87 ? -6.095 -0.405 -0.017 1.00 87.75 87 CYS A CA 1
ATOM 658 C C . CYS A 1 87 ? -7.569 -0.031 0.179 1.00 87.75 87 CYS A C 1
ATOM 660 O O . CYS A 1 87 ? -8.031 0.063 1.316 1.00 87.75 87 CYS A O 1
ATOM 662 N N . PHE A 1 88 ? -8.325 0.133 -0.908 1.00 88.69 88 PHE A N 1
ATOM 663 C CA . PHE A 1 88 ? -9.746 0.468 -0.847 1.00 88.69 88 PHE A CA 1
ATOM 664 C C . PHE A 1 88 ? -10.561 -0.600 -0.104 1.00 88.69 88 PHE A C 1
ATOM 666 O O . PHE A 1 88 ? -11.291 -0.280 0.836 1.00 88.69 88 PHE A O 1
ATOM 673 N N . VAL A 1 89 ? -10.388 -1.877 -0.459 1.00 89.06 89 VAL A N 1
ATOM 674 C CA . VAL A 1 89 ? -11.063 -2.996 0.219 1.00 89.06 89 VAL A CA 1
ATOM 675 C C . VAL A 1 89 ? -10.692 -3.037 1.702 1.00 89.06 89 VAL A C 1
ATOM 677 O O . VAL A 1 89 ? -11.571 -3.180 2.554 1.00 89.06 89 VAL A O 1
ATOM 680 N N . PHE A 1 90 ? -9.409 -2.860 2.033 1.00 85.12 90 PHE A N 1
ATOM 681 C CA . PHE A 1 90 ? -8.945 -2.862 3.419 1.00 85.12 90 PHE A CA 1
ATOM 682 C C . PHE A 1 90 ? -9.566 -1.727 4.247 1.00 85.12 90 PHE A C 1
ATOM 684 O O . PHE A 1 90 ? -9.979 -1.952 5.391 1.00 85.12 90 PHE A O 1
ATOM 691 N N . ILE A 1 91 ? -9.685 -0.528 3.667 1.00 87.44 91 ILE A N 1
ATOM 692 C CA . ILE A 1 91 ? -10.358 0.619 4.288 1.00 87.44 91 ILE A CA 1
ATOM 693 C C . ILE A 1 91 ? -11.831 0.286 4.539 1.00 87.44 91 ILE A C 1
ATOM 695 O O . ILE A 1 91 ? -12.282 0.379 5.681 1.00 87.44 91 ILE A O 1
ATOM 699 N N . VAL A 1 92 ? -12.567 -0.163 3.517 1.00 89.81 92 VAL A N 1
ATOM 700 C CA . VAL A 1 92 ? -13.999 -0.482 3.639 1.00 89.81 92 VAL A CA 1
ATOM 701 C C . VAL A 1 92 ? -14.238 -1.522 4.733 1.00 89.81 92 VAL A C 1
ATOM 703 O O . VAL A 1 92 ? -15.054 -1.301 5.628 1.00 89.81 92 VAL A O 1
ATOM 706 N N . VAL A 1 93 ? -13.489 -2.628 4.723 1.00 82.94 93 VAL A N 1
ATOM 707 C CA . VAL A 1 93 ? -13.613 -3.680 5.744 1.00 82.94 93 VAL A CA 1
ATOM 708 C C . VAL A 1 93 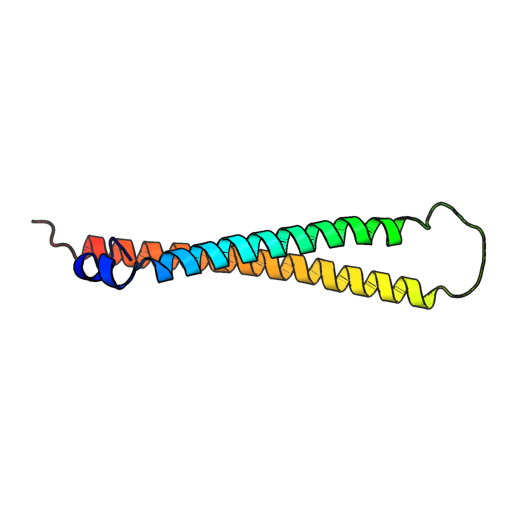? -13.312 -3.132 7.140 1.00 82.94 93 VAL A C 1
ATOM 710 O O . VAL A 1 93 ? -14.058 -3.415 8.080 1.00 82.94 93 VAL A O 1
ATOM 713 N N . SER A 1 94 ? -12.261 -2.321 7.284 1.00 85.56 94 SER A N 1
ATOM 714 C CA . SER A 1 94 ? -11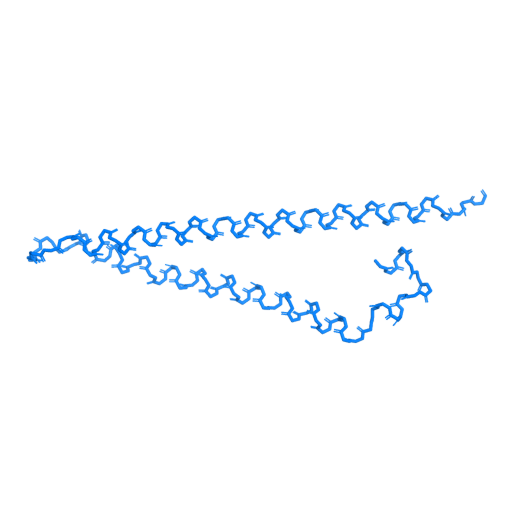.892 -1.712 8.567 1.00 85.56 94 SER A CA 1
ATOM 715 C C . SER A 1 94 ? -13.006 -0.820 9.113 1.00 85.56 94 SER A C 1
ATOM 717 O O . SER A 1 94 ? -13.380 -0.954 10.278 1.00 85.56 94 SER A O 1
ATOM 719 N N . TYR A 1 95 ? -13.586 0.036 8.271 1.00 86.38 95 TYR A N 1
ATOM 720 C CA . TYR A 1 95 ? -14.688 0.918 8.657 1.00 86.38 95 TYR A CA 1
ATOM 721 C C . TYR A 1 95 ? -15.964 0.148 8.995 1.00 86.38 95 TYR A C 1
ATOM 723 O O . TYR A 1 95 ? -16.600 0.452 10.002 1.00 86.38 95 TYR A O 1
ATOM 731 N N . VAL A 1 96 ? -16.310 -0.896 8.233 1.00 83.94 96 VAL A N 1
ATOM 732 C CA . VAL A 1 96 ? -17.453 -1.766 8.556 1.00 83.94 96 VAL A CA 1
ATOM 733 C C . VAL A 1 96 ? -17.268 -2.421 9.925 1.00 83.94 96 VAL A C 1
ATOM 735 O O . VAL A 1 96 ? -18.210 -2.474 10.717 1.00 83.94 96 VAL A O 1
ATOM 738 N N . GLN A 1 97 ? -16.062 -2.905 10.240 1.00 81.75 97 GLN A N 1
ATOM 739 C CA . GLN A 1 97 ? -15.785 -3.477 11.559 1.00 81.75 97 GLN A CA 1
ATOM 740 C C . GLN A 1 97 ? -15.876 -2.437 12.680 1.00 81.75 97 GLN A C 1
ATOM 742 O O . GLN A 1 97 ? -16.432 -2.749 13.732 1.00 81.75 97 GLN A O 1
ATOM 747 N N . ILE A 1 98 ? -15.369 -1.219 12.461 1.00 85.75 98 ILE A N 1
ATOM 748 C CA . ILE A 1 98 ? -15.476 -0.113 13.424 1.00 85.75 98 ILE A CA 1
ATOM 749 C C . ILE A 1 98 ? -16.945 0.222 13.674 1.00 85.75 98 ILE A C 1
ATOM 751 O O . ILE A 1 98 ? -17.373 0.256 14.822 1.00 85.75 98 ILE A O 1
ATOM 755 N N . PHE A 1 99 ? -17.731 0.397 12.615 1.00 82.56 99 PHE A N 1
ATOM 756 C CA . PHE A 1 99 ? -19.145 0.741 12.721 1.00 82.56 99 PHE A CA 1
ATOM 757 C C . PHE A 1 99 ? -19.935 -0.336 13.474 1.00 82.56 99 PHE A C 1
ATOM 759 O O . PHE A 1 99 ? -20.698 -0.030 14.385 1.00 82.56 99 PHE A O 1
ATOM 766 N N . ARG A 1 100 ? -19.682 -1.617 13.171 1.00 81.94 100 ARG A N 1
ATOM 767 C CA . ARG A 1 100 ? -20.263 -2.747 13.915 1.00 81.94 100 ARG A CA 1
ATOM 768 C C . ARG A 1 100 ? -19.860 -2.761 15.388 1.00 81.94 100 ARG A C 1
ATOM 770 O O . ARG A 1 100 ? -20.675 -3.143 16.220 1.00 81.94 100 ARG A O 1
ATOM 777 N N . ALA A 1 101 ? -18.616 -2.405 15.707 1.00 82.81 101 ALA A N 1
ATOM 778 C CA . ALA A 1 101 ? -18.150 -2.329 17.087 1.00 82.81 101 ALA A CA 1
ATOM 779 C C . ALA A 1 101 ? -18.842 -1.186 17.840 1.00 82.81 101 ALA A C 1
ATOM 781 O O . ALA A 1 101 ? -19.339 -1.418 18.933 1.00 82.81 101 ALA A O 1
ATOM 782 N N . VAL A 1 102 ? -18.941 -0.003 17.225 1.00 83.81 102 VAL A N 1
ATOM 783 C CA . VAL A 1 102 ? -19.618 1.170 17.798 1.00 83.81 102 VAL A CA 1
ATOM 784 C C . VAL A 1 102 ? -21.104 0.894 18.035 1.00 83.81 102 VAL A C 1
ATOM 786 O O . VAL A 1 102 ? -21.583 1.131 19.133 1.00 83.81 102 VAL A O 1
ATOM 789 N N . LEU A 1 103 ? -21.815 0.308 17.064 1.00 81.38 103 LEU A N 1
ATOM 790 C CA . LEU A 1 103 ? -23.236 -0.045 17.215 1.00 81.38 103 LEU A CA 1
ATOM 791 C C . LEU A 1 103 ? -23.508 -1.126 18.274 1.00 81.38 103 LEU A C 1
ATOM 793 O O . LEU A 1 103 ? -24.641 -1.264 18.724 1.00 81.38 103 LEU A O 1
ATOM 797 N N . ARG A 1 104 ? -22.506 -1.936 18.637 1.00 80.31 104 ARG A N 1
ATOM 798 C CA . ARG A 1 104 ? -22.628 -2.948 19.700 1.00 80.31 104 ARG A CA 1
ATOM 799 C C . ARG A 1 104 ? -22.390 -2.390 21.098 1.00 80.31 104 ARG A C 1
ATOM 801 O O . ARG A 1 104 ? -22.651 -3.110 22.059 1.00 80.31 104 ARG A O 1
ATOM 808 N N . ILE A 1 105 ? -21.865 -1.173 21.221 1.00 79.44 105 ILE A N 1
ATOM 809 C CA . ILE A 1 105 ? -21.772 -0.502 22.514 1.00 79.44 105 ILE A CA 1
ATOM 810 C C . ILE A 1 105 ? -23.207 -0.112 22.879 1.00 79.44 105 ILE A C 1
ATOM 812 O O . ILE A 1 105 ? -23.828 0.611 22.100 1.00 79.44 105 ILE A O 1
ATOM 816 N N . PRO A 1 106 ? -23.767 -0.612 23.994 1.00 72.62 106 PRO A N 1
ATOM 817 C CA . PRO A 1 106 ? -25.088 -0.187 24.424 1.00 72.62 106 PRO A CA 1
ATOM 818 C C . PRO A 1 106 ? -25.041 1.325 24.661 1.00 72.62 106 PRO A C 1
ATOM 820 O O . PRO A 1 106 ? -24.303 1.798 25.524 1.00 72.62 106 PRO A O 1
ATOM 823 N N . SER A 1 107 ? -25.765 2.081 23.838 1.00 65.00 107 SER A N 1
ATOM 824 C CA . SER A 1 107 ? -26.201 3.420 24.216 1.00 65.00 107 SER A CA 1
ATOM 825 C C . SER A 1 107 ? -27.257 3.244 25.299 1.00 65.00 107 SER A C 1
ATOM 827 O O . SER A 1 107 ? -28.101 2.361 25.136 1.00 65.00 107 SER A O 1
ATOM 829 N N . GLU A 1 108 ? -27.144 4.022 26.375 1.00 51.75 108 GLU A N 1
ATOM 830 C CA . GLU A 1 108 ? -27.995 3.961 27.576 1.00 51.75 108 GLU A CA 1
ATOM 831 C C . GLU A 1 108 ? -29.482 3.681 27.313 1.00 51.75 108 GLU A C 1
ATOM 833 O O . GLU A 1 108 ? -30.041 4.239 26.338 1.00 51.75 108 GLU A O 1
#

Organism: Cepphus grylle (NCBI:txid28697)

pLDDT: mean 71.59, std 13.86, range [39.34, 91.12]

Radius of gyration: 23.85 Å; chains: 1; bounding box: 51×19×68 Å

Secondary structure (DSSP, 8-state):
-TTT-GGGHHHHS-HH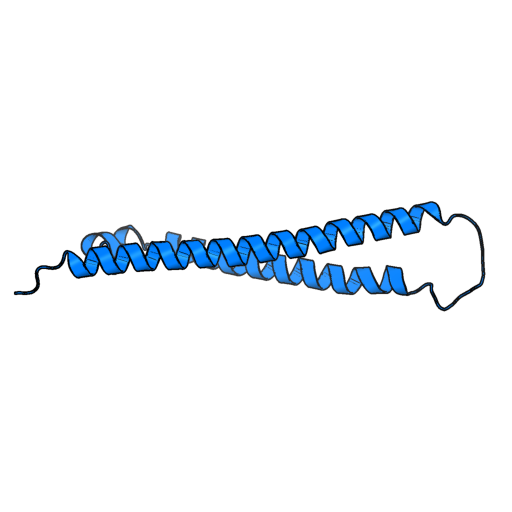HHHHHHHHHHHHHHHHHHHHHHHHHHHHHHHTTSS-----S--HHHHHHHHHHHHHHHHHHHHHHHHHHHHHHHHHHHHHHHHHHHHTS---

Foldseek 3Di:
DCQLCVPCCPVVVDPVVVVVVVCVVVVVVVVLVVLVVVLVVLVCVLVVPPPDPDDDDDPPVSVVSVVVSVVSVVVSVVVVCCVVVVVVVVVVVVVVSNVVSVVPPDDD